Protein AF-A0A370FS67-F1 (afdb_monomer)

Structure (mmCIF, N/CA/C/O backbone):
data_AF-A0A370FS67-F1
#
_entry.id   AF-A0A370FS67-F1
#
loop_
_atom_site.group_PDB
_atom_site.id
_atom_site.type_symbol
_atom_site.label_atom_id
_atom_site.label_alt_id
_atom_site.label_comp_id
_atom_site.label_asym_id
_atom_site.label_entity_id
_atom_site.label_seq_id
_atom_site.pdbx_PDB_ins_code
_atom_site.Cartn_x
_atom_site.Cartn_y
_atom_site.Cartn_z
_atom_site.occupancy
_atom_site.B_iso_or_equiv
_atom_site.auth_seq_id
_atom_site.auth_comp_id
_atom_site.auth_asym_id
_atom_site.auth_atom_id
_atom_site.pdbx_PDB_model_num
ATOM 1 N N . MET A 1 1 ? -11.096 -8.542 20.859 1.00 61.50 1 MET A N 1
ATOM 2 C CA . MET A 1 1 ? -10.873 -7.077 20.828 1.00 61.50 1 MET A CA 1
ATOM 3 C C . MET A 1 1 ? -9.511 -6.795 20.218 1.00 61.50 1 MET A C 1
ATOM 5 O O . MET A 1 1 ? -8.522 -6.715 20.945 1.00 61.50 1 MET A O 1
ATOM 9 N N . PRO A 1 2 ? -9.446 -6.730 18.883 1.00 69.62 2 PRO A N 1
ATOM 10 C CA . PRO A 1 2 ? -8.273 -6.305 18.142 1.00 69.62 2 PRO A CA 1
ATOM 11 C C . PRO A 1 2 ? -7.980 -4.825 18.391 1.00 69.62 2 PRO A C 1
ATOM 13 O O . PRO A 1 2 ? -8.880 -3.984 18.452 1.00 69.62 2 PRO A O 1
ATOM 16 N N . THR A 1 3 ? -6.690 -4.519 18.499 1.00 75.19 3 THR A N 1
ATOM 17 C CA . THR A 1 3 ? -6.183 -3.150 18.604 1.00 75.19 3 THR A CA 1
ATOM 18 C C . THR A 1 3 ? -5.485 -2.791 17.302 1.00 75.19 3 THR A C 1
ATOM 20 O O . THR A 1 3 ? -4.454 -3.368 16.964 1.00 75.19 3 THR A O 1
ATOM 23 N N . ILE A 1 4 ? -6.034 -1.821 16.580 1.00 75.06 4 ILE A N 1
ATOM 24 C CA . ILE A 1 4 ? -5.514 -1.336 15.304 1.00 75.06 4 ILE A CA 1
ATOM 25 C C . ILE A 1 4 ? -4.574 -0.167 15.577 1.00 75.06 4 ILE A C 1
ATOM 27 O O . ILE A 1 4 ? -4.984 0.858 16.129 1.00 75.06 4 ILE A O 1
ATOM 31 N N . ILE A 1 5 ? -3.306 -0.321 15.190 1.00 75.62 5 ILE A N 1
ATOM 32 C CA . ILE A 1 5 ? -2.272 0.702 15.356 1.00 75.62 5 ILE A CA 1
ATOM 33 C C . ILE A 1 5 ? -1.998 1.355 13.989 1.00 75.62 5 ILE A C 1
ATOM 35 O O . ILE A 1 5 ? -1.364 0.728 13.141 1.00 75.62 5 ILE A O 1
ATOM 39 N N . PRO A 1 6 ? -2.460 2.594 13.744 1.00 68.50 6 PRO A N 1
ATOM 40 C CA . PRO A 1 6 ? -2.149 3.338 12.530 1.00 68.50 6 PRO A CA 1
ATOM 41 C C . PRO A 1 6 ? -0.648 3.639 12.447 1.00 68.50 6 PRO A C 1
ATOM 43 O O . PRO A 1 6 ? -0.012 4.001 13.439 1.00 68.50 6 PRO A O 1
ATOM 46 N N . THR A 1 7 ? -0.078 3.540 11.246 1.00 66.75 7 THR A N 1
ATOM 47 C CA . THR A 1 7 ? 1.358 3.781 11.021 1.00 66.75 7 THR A CA 1
ATOM 48 C C . THR A 1 7 ? 1.693 5.260 10.818 1.00 66.75 7 THR A C 1
ATOM 50 O O . THR A 1 7 ? 2.865 5.622 10.731 1.00 66.75 7 THR A O 1
ATOM 53 N N . SER A 1 8 ? 0.690 6.137 10.695 1.00 65.12 8 SER A N 1
ATOM 54 C CA . SER A 1 8 ? 0.861 7.582 10.482 1.00 65.12 8 SER A CA 1
ATOM 55 C C . SER A 1 8 ? -0.383 8.378 10.882 1.00 65.12 8 SER A C 1
ATOM 57 O O . SER A 1 8 ? -1.501 7.875 10.796 1.00 65.12 8 SER A O 1
ATOM 59 N N . THR A 1 9 ? -0.196 9.648 11.256 1.00 66.25 9 THR A N 1
ATOM 60 C CA . THR A 1 9 ? -1.273 10.536 11.731 1.00 66.25 9 THR A CA 1
ATOM 61 C C . THR A 1 9 ? -2.368 10.772 10.682 1.00 66.25 9 THR A C 1
ATOM 63 O O . THR A 1 9 ? -3.555 10.773 11.010 1.00 66.25 9 THR A O 1
ATOM 66 N N . GLU A 1 10 ? -1.992 10.914 9.410 1.00 67.38 10 GLU A N 1
ATOM 67 C CA . GLU A 1 10 ? -2.939 11.036 8.289 1.00 67.38 10 GLU A CA 1
ATOM 68 C C . GLU A 1 10 ? -3.761 9.750 8.107 1.00 67.38 10 GLU A C 1
ATOM 70 O O . GLU A 1 10 ? -4.971 9.800 7.887 1.00 67.38 10 GLU A O 1
ATOM 75 N N . GLN A 1 11 ? -3.129 8.593 8.318 1.00 70.56 11 GLN A N 1
ATOM 76 C CA . GLN A 1 11 ? -3.780 7.288 8.246 1.00 70.56 11 GLN A CA 1
ATOM 77 C C . GLN A 1 11 ? -4.773 7.082 9.401 1.00 70.56 11 GLN A C 1
ATOM 79 O O . GLN A 1 11 ? -5.826 6.489 9.197 1.00 70.56 11 GLN A O 1
ATOM 84 N N . SER A 1 12 ? -4.504 7.619 10.598 1.00 74.25 12 SER A N 1
ATOM 85 C CA . SER A 1 12 ? -5.437 7.528 11.737 1.00 74.25 12 SER A CA 1
ATOM 86 C C . SER A 1 12 ? -6.799 8.160 11.458 1.00 74.25 12 SER A C 1
ATOM 88 O O . SER A 1 12 ? -7.804 7.623 11.911 1.00 74.25 12 SER A O 1
ATOM 90 N N . ALA A 1 13 ? -6.857 9.274 10.721 1.00 78.62 13 ALA A N 1
ATOM 91 C CA . ALA A 1 13 ? -8.129 9.916 10.387 1.00 78.62 13 ALA A CA 1
ATOM 92 C C . ALA A 1 13 ? -8.948 9.076 9.391 1.00 78.62 13 ALA A C 1
ATOM 94 O O . ALA A 1 13 ? -10.164 8.945 9.541 1.00 78.62 13 ALA A O 1
ATOM 95 N N . GLU A 1 14 ? -8.283 8.467 8.405 1.00 75.75 14 GLU A N 1
ATOM 96 C CA . GLU A 1 14 ? -8.925 7.559 7.450 1.00 75.75 14 GLU A CA 1
ATOM 97 C C . GLU A 1 14 ? -9.399 6.267 8.132 1.00 75.75 14 GLU A C 1
ATOM 99 O O . GLU A 1 14 ? -10.534 5.835 7.922 1.00 75.75 14 GLU A O 1
ATOM 104 N N . ILE A 1 15 ? -8.566 5.692 9.006 1.00 77.50 15 ILE A N 1
ATOM 105 C CA . ILE A 1 15 ? -8.892 4.496 9.790 1.00 77.50 15 ILE A CA 1
ATOM 106 C C . ILE A 1 15 ? -10.074 4.775 10.720 1.00 77.50 15 ILE A C 1
ATOM 108 O O . ILE A 1 15 ? -11.035 4.012 10.712 1.00 77.50 15 ILE A O 1
ATOM 112 N N . ALA A 1 16 ? -10.068 5.892 11.453 1.00 80.44 16 ALA A N 1
ATOM 113 C CA . ALA A 1 16 ? -11.189 6.279 12.309 1.00 80.44 16 ALA A CA 1
ATOM 114 C C . ALA A 1 16 ? -12.496 6.395 11.513 1.00 80.44 16 ALA A C 1
ATOM 116 O O . ALA A 1 16 ? -13.537 5.920 11.961 1.00 80.44 16 ALA A O 1
ATOM 117 N N . ARG A 1 17 ? -12.441 6.982 10.311 1.00 81.31 17 ARG A N 1
ATOM 118 C CA . ARG A 1 17 ? -13.611 7.123 9.440 1.00 81.31 17 ARG A CA 1
ATOM 119 C C . ARG A 1 17 ? -14.129 5.774 8.941 1.00 81.31 17 ARG A C 1
ATOM 121 O O . ARG A 1 17 ? -15.335 5.567 8.977 1.00 81.31 17 ARG A O 1
ATOM 128 N N . ARG A 1 18 ? -13.245 4.860 8.523 1.00 78.06 18 ARG A N 1
ATOM 129 C CA . ARG A 1 18 ? -13.630 3.493 8.121 1.00 78.06 18 ARG A CA 1
ATOM 130 C C . ARG A 1 18 ? -14.228 2.697 9.278 1.00 78.06 18 ARG A C 1
ATOM 132 O O . ARG A 1 18 ? -15.221 2.010 9.086 1.00 78.06 18 ARG A O 1
ATOM 139 N N . LEU A 1 19 ? -13.657 2.812 10.476 1.00 82.44 19 LEU A N 1
ATOM 140 C CA . LEU A 1 19 ? -14.171 2.125 11.662 1.00 82.44 19 LEU A CA 1
ATOM 141 C C . LEU A 1 19 ? -15.537 2.670 12.090 1.00 82.44 19 LEU A C 1
ATOM 143 O O . LEU A 1 19 ? -16.414 1.889 12.434 1.00 82.44 19 LEU A O 1
ATOM 147 N N . LEU A 1 20 ? -15.736 3.991 12.034 1.00 83.00 20 LEU A N 1
ATOM 148 C CA . LEU A 1 20 ? -17.026 4.625 12.326 1.00 83.00 20 LEU A CA 1
ATOM 149 C C . LEU A 1 20 ? -18.110 4.288 11.294 1.00 83.00 20 LEU A C 1
ATOM 151 O O . LEU A 1 20 ? -19.272 4.213 11.666 1.00 83.00 20 LEU A O 1
ATOM 155 N N . ASP A 1 21 ? -17.742 4.099 10.027 1.00 84.12 21 ASP A N 1
ATOM 156 C CA . ASP A 1 21 ? -18.662 3.669 8.964 1.00 84.12 21 ASP A CA 1
ATOM 157 C C . ASP A 1 21 ? -19.062 2.191 9.115 1.00 84.12 21 ASP A C 1
ATOM 159 O O . ASP A 1 21 ? -20.223 1.828 8.945 1.00 84.12 21 ASP A O 1
ATOM 163 N N . ALA A 1 22 ? -18.107 1.343 9.504 1.00 82.12 22 ALA A N 1
ATOM 164 C CA . ALA A 1 22 ? -18.334 -0.081 9.733 1.00 82.12 22 ALA A CA 1
ATOM 165 C C . ALA A 1 22 ? -19.062 -0.391 11.053 1.00 82.12 22 ALA A C 1
ATOM 167 O O . ALA A 1 22 ? -19.655 -1.466 11.190 1.00 82.12 22 ALA A O 1
ATOM 168 N N . ALA A 1 23 ? -18.990 0.514 12.031 1.00 83.44 23 ALA A N 1
ATOM 169 C CA . ALA A 1 23 ? -19.617 0.360 13.333 1.00 83.44 23 ALA A CA 1
ATOM 170 C C . ALA A 1 23 ? -21.085 0.810 13.314 1.00 83.44 23 ALA A C 1
ATOM 172 O O . ALA A 1 23 ? -21.405 1.939 12.957 1.00 83.44 23 ALA A O 1
ATOM 173 N N . ASP A 1 24 ? -21.975 -0.028 13.844 1.00 80.12 24 ASP A N 1
ATOM 174 C CA . ASP A 1 24 ? -23.382 0.336 14.086 1.00 80.12 24 ASP A CA 1
ATOM 175 C C . ASP A 1 24 ? -23.541 1.427 15.165 1.00 80.12 24 ASP A C 1
ATOM 177 O O . ASP A 1 24 ? -24.597 2.039 15.318 1.00 80.12 24 ASP A O 1
ATOM 181 N N . SER A 1 25 ? -22.511 1.658 15.986 1.00 81.38 25 SER A N 1
ATOM 182 C CA . SER A 1 25 ? -22.525 2.670 17.045 1.00 81.38 25 SER A CA 1
ATOM 183 C C . SER A 1 25 ? -21.117 3.148 17.371 1.00 81.38 25 SER A C 1
ATOM 185 O O . SER A 1 25 ? -20.202 2.339 17.498 1.00 81.38 25 SER A O 1
ATOM 187 N N . ALA A 1 26 ? -20.960 4.456 17.592 1.00 79.06 26 ALA A N 1
ATOM 188 C CA . ALA A 1 26 ? -19.667 5.077 17.895 1.00 79.06 26 ALA A CA 1
ATOM 189 C C . ALA A 1 26 ? -18.992 4.523 19.166 1.00 79.06 26 ALA A C 1
ATOM 191 O O . ALA A 1 26 ? -17.770 4.535 19.256 1.00 79.06 26 ALA A O 1
ATOM 192 N N . ASP A 1 27 ? -19.768 3.994 20.117 1.00 81.50 27 ASP A N 1
ATOM 193 C CA . ASP A 1 27 ? -19.258 3.356 21.343 1.00 81.50 27 ASP A CA 1
ATOM 194 C C . ASP A 1 27 ? -18.414 2.099 21.058 1.00 81.50 27 ASP A C 1
ATOM 196 O O . ASP A 1 27 ? -17.532 1.736 21.829 1.0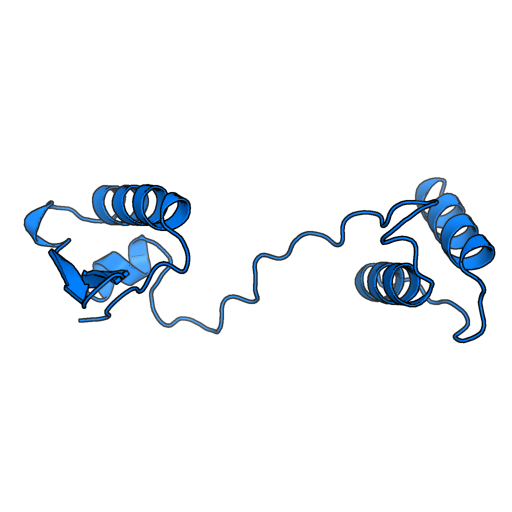0 81.50 27 ASP A O 1
ATOM 200 N N . GLN A 1 28 ? -18.621 1.468 19.897 1.00 79.56 28 GLN A N 1
ATOM 201 C CA . GLN A 1 28 ? -17.836 0.313 19.458 1.00 79.56 28 GLN A CA 1
ATOM 202 C C . GLN A 1 28 ? -16.428 0.698 18.976 1.00 79.56 28 GLN A C 1
ATOM 204 O O . GLN A 1 28 ? -15.602 -0.181 18.744 1.00 79.56 28 GLN A O 1
ATOM 209 N N . VAL A 1 29 ? -16.132 1.992 18.814 1.00 82.31 29 VAL A N 1
ATOM 210 C CA . VAL A 1 29 ? -14.824 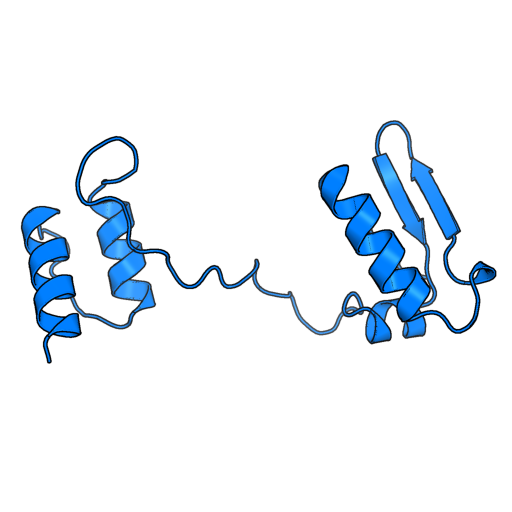2.481 18.369 1.00 82.31 29 VAL A CA 1
ATOM 211 C C . VAL A 1 29 ? -14.131 3.205 19.512 1.00 82.31 29 VAL A C 1
ATOM 213 O O . VAL A 1 29 ? -14.277 4.413 19.695 1.00 82.31 29 VAL A O 1
ATOM 216 N N . GLN A 1 30 ? -13.331 2.472 20.286 1.00 81.62 30 GLN A N 1
ATOM 217 C CA . GLN A 1 30 ? -12.594 3.059 21.395 1.00 81.62 30 GLN A CA 1
ATOM 218 C C . GLN A 1 30 ? -11.223 3.543 20.926 1.00 81.62 30 GLN A C 1
ATOM 220 O O . GLN A 1 30 ? -10.377 2.763 20.495 1.00 81.62 30 GLN A O 1
ATOM 225 N N . THR A 1 31 ? -10.960 4.841 21.055 1.00 82.19 31 THR A N 1
ATOM 226 C CA . THR A 1 31 ? -9.614 5.371 20.805 1.00 82.19 31 THR A CA 1
ATOM 227 C C . THR A 1 31 ? -8.722 5.065 22.007 1.00 82.19 31 THR A C 1
ATOM 229 O O . THR A 1 31 ? -9.025 5.453 23.134 1.00 82.19 31 THR A O 1
ATOM 232 N N . VAL A 1 32 ? -7.618 4.361 21.773 1.00 78.25 32 VAL A N 1
ATOM 233 C CA . VAL A 1 32 ? -6.623 3.983 22.777 1.00 78.25 32 VAL A CA 1
ATOM 234 C C . VAL A 1 32 ? -5.324 4.713 22.464 1.00 78.25 32 VAL A C 1
ATOM 236 O O . VAL A 1 32 ? -4.556 4.321 21.592 1.00 78.25 32 VAL A O 1
ATOM 239 N N . THR A 1 33 ? -5.052 5.798 23.177 1.00 73.00 33 THR A N 1
ATOM 240 C CA . THR A 1 33 ? -3.776 6.512 23.066 1.00 73.00 33 THR A CA 1
ATOM 241 C C . THR A 1 33 ? -2.723 5.831 23.931 1.00 73.00 33 THR A C 1
ATOM 243 O O . THR A 1 33 ? -2.809 5.871 25.158 1.00 73.00 33 THR A O 1
ATOM 246 N N . SER A 1 34 ? -1.719 5.227 23.297 1.00 60.19 34 SER A N 1
ATOM 247 C CA . SER A 1 34 ? -0.535 4.696 23.976 1.00 60.19 34 SER A CA 1
ATOM 248 C C . SER A 1 34 ? 0.664 5.584 23.648 1.00 60.19 34 SER A C 1
ATOM 250 O O . SER A 1 34 ? 1.276 5.471 22.587 1.00 60.19 34 SER A O 1
ATOM 252 N N . GLY A 1 35 ? 0.994 6.508 24.554 1.00 69.12 35 GLY A N 1
ATOM 253 C CA . GLY A 1 35 ? 2.104 7.448 24.369 1.00 69.12 35 GLY A CA 1
ATOM 254 C C . GLY A 1 35 ? 1.871 8.422 23.206 1.00 69.12 35 GLY A C 1
ATOM 255 O O . GLY A 1 35 ? 0.860 9.116 23.175 1.00 69.12 35 GLY A O 1
ATOM 256 N N . ASN A 1 36 ? 2.808 8.477 22.252 1.00 64.75 36 ASN A N 1
ATOM 257 C CA . ASN A 1 36 ? 2.721 9.325 21.051 1.00 64.75 36 ASN A CA 1
ATOM 258 C C . ASN A 1 36 ? 1.907 8.680 19.908 1.00 64.75 36 ASN A C 1
ATOM 260 O O . ASN A 1 36 ? 1.781 9.261 18.831 1.00 64.75 36 ASN A O 1
ATOM 264 N N . THR A 1 37 ? 1.378 7.474 20.118 1.00 62.38 37 THR A N 1
ATOM 265 C CA . THR A 1 37 ? 0.661 6.714 19.093 1.00 62.38 37 THR A CA 1
ATOM 266 C C . THR A 1 37 ? -0.814 6.609 19.465 1.00 62.38 37 THR A C 1
ATOM 268 O O . THR A 1 37 ? -1.174 6.133 20.544 1.00 62.38 37 THR A O 1
ATOM 271 N N . THR A 1 38 ? -1.680 7.059 18.559 1.00 77.81 38 THR A N 1
ATOM 272 C CA . THR A 1 38 ? -3.135 6.883 18.669 1.00 77.81 38 THR A CA 1
ATOM 273 C C . THR A 1 38 ? -3.490 5.529 18.079 1.00 77.81 38 THR A C 1
ATOM 275 O O . THR A 1 38 ? -3.158 5.306 16.928 1.00 77.81 38 THR A O 1
ATOM 278 N N . ALA A 1 39 ? -4.132 4.636 18.827 1.00 79.56 39 ALA A N 1
ATOM 279 C CA . ALA A 1 39 ? -4.638 3.351 18.342 1.00 79.56 39 ALA A CA 1
ATOM 280 C C . ALA A 1 39 ? -6.165 3.281 18.487 1.00 79.56 39 ALA A C 1
ATOM 282 O O . ALA A 1 39 ? -6.767 4.106 19.176 1.00 79.56 39 ALA A O 1
ATOM 283 N N . PHE A 1 40 ? -6.796 2.291 17.859 1.00 83.12 40 PHE A N 1
ATOM 284 C CA . PHE A 1 40 ? -8.237 2.057 17.944 1.00 83.12 40 PHE A CA 1
ATOM 285 C C . PHE A 1 40 ? -8.498 0.623 18.390 1.00 83.12 40 PHE A C 1
ATOM 287 O O . PHE A 1 40 ? -8.069 -0.322 17.736 1.00 83.12 40 PHE A O 1
ATOM 294 N N . SER A 1 41 ? -9.185 0.462 19.514 1.00 83.12 41 SER A N 1
ATOM 295 C CA . SER A 1 41 ? -9.685 -0.823 19.984 1.00 83.12 41 SER A CA 1
ATOM 296 C C . SER A 1 41 ? -11.126 -0.966 19.522 1.00 83.12 41 SER A C 1
ATOM 298 O O . SER A 1 41 ? -11.974 -0.141 19.867 1.00 83.12 41 SER A O 1
ATOM 300 N N . VAL A 1 42 ? -11.394 -2.001 18.733 1.00 82.56 42 VAL A N 1
ATOM 301 C CA . VAL A 1 42 ? -12.717 -2.270 18.159 1.00 82.56 42 VAL A CA 1
ATOM 302 C C . VAL A 1 42 ? -13.098 -3.742 18.351 1.00 82.56 42 VAL A C 1
ATOM 304 O O . VAL A 1 42 ? -12.218 -4.582 18.557 1.00 82.56 42 VAL A O 1
ATOM 307 N N . PRO A 1 43 ? -14.396 -4.090 18.324 1.00 82.19 43 PRO A N 1
ATOM 308 C CA . PRO A 1 43 ? -14.841 -5.473 18.216 1.00 82.19 43 PRO A CA 1
ATOM 309 C C . PRO A 1 43 ? -14.309 -6.132 16.941 1.00 82.19 43 PRO A C 1
ATOM 311 O O . PRO A 1 43 ? -14.166 -5.468 15.915 1.00 82.19 43 PRO A O 1
ATOM 314 N N . ASP A 1 44 ? -14.075 -7.442 16.997 1.00 75.00 44 ASP A N 1
ATOM 315 C CA . ASP A 1 44 ? -13.616 -8.244 15.860 1.00 75.00 44 ASP A CA 1
ATOM 316 C C . ASP A 1 44 ? -14.557 -8.111 14.642 1.00 75.00 44 ASP A C 1
ATOM 318 O O . ASP A 1 44 ? -14.080 -7.824 13.550 1.00 75.00 44 ASP A O 1
ATOM 322 N N . ASP A 1 45 ? -15.882 -8.143 14.838 1.00 76.31 45 ASP A N 1
ATOM 323 C CA . ASP A 1 45 ? -16.877 -7.894 13.777 1.00 76.31 45 ASP A CA 1
ATOM 324 C C . ASP A 1 45 ? -16.724 -6.518 13.100 1.00 76.31 45 ASP A C 1
ATOM 326 O O . ASP A 1 45 ? -16.868 -6.389 11.884 1.00 76.31 45 ASP A O 1
ATOM 330 N N . VAL A 1 46 ? -16.435 -5.465 13.873 1.00 82.31 46 VAL A N 1
ATOM 331 C CA . VAL A 1 46 ? -16.246 -4.103 13.339 1.00 82.31 46 VAL A CA 1
ATOM 332 C C . VAL A 1 46 ? -14.919 -4.013 12.594 1.00 82.31 46 VAL A C 1
ATOM 334 O O . VAL A 1 46 ? -14.864 -3.414 11.521 1.00 82.31 46 VAL A O 1
ATOM 337 N N . ALA A 1 47 ? -13.864 -4.639 13.126 1.00 77.19 47 ALA A N 1
ATOM 338 C CA . ALA A 1 47 ? -12.588 -4.762 12.433 1.00 77.19 47 ALA A CA 1
ATOM 339 C C . ALA A 1 47 ? -12.759 -5.501 11.101 1.00 77.19 47 ALA A 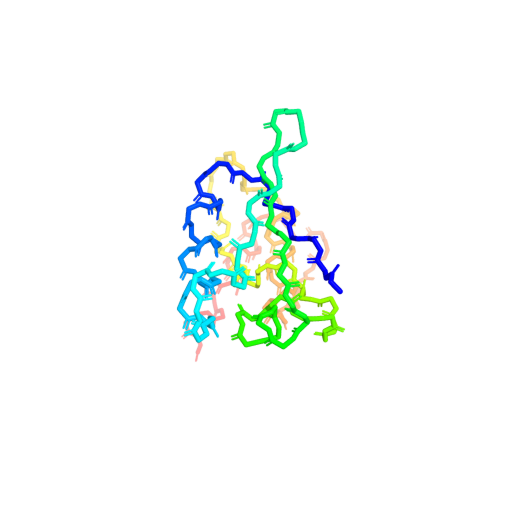C 1
ATOM 341 O O . ALA A 1 47 ? -12.315 -4.992 10.080 1.00 77.19 47 ALA A O 1
ATOM 342 N N . GLU A 1 48 ? -13.445 -6.645 11.072 1.00 76.81 48 GLU A N 1
ATOM 343 C CA . GLU A 1 48 ? -13.720 -7.409 9.849 1.00 76.81 48 GLU A CA 1
ATOM 344 C C . GLU A 1 48 ? -14.498 -6.588 8.818 1.00 76.81 48 GLU A C 1
ATOM 346 O O . GLU A 1 48 ? -14.086 -6.505 7.660 1.00 76.81 48 GLU A O 1
ATOM 351 N N . ARG A 1 49 ? -15.578 -5.918 9.234 1.00 73.88 49 ARG A N 1
ATOM 352 C CA . ARG A 1 49 ? -16.392 -5.062 8.352 1.00 73.88 49 ARG A CA 1
ATOM 353 C C . ARG A 1 49 ? -15.610 -3.870 7.805 1.00 73.88 49 ARG A C 1
ATOM 355 O O . ARG A 1 49 ? -15.826 -3.474 6.664 1.00 73.88 49 ARG A O 1
ATOM 362 N N . ALA A 1 50 ? -14.691 -3.325 8.596 1.00 73.81 50 ALA A N 1
ATOM 363 C CA . ALA A 1 50 ? -13.799 -2.249 8.185 1.00 73.81 50 ALA A CA 1
ATOM 364 C C . ALA A 1 50 ? -12.575 -2.734 7.378 1.00 73.81 50 ALA A C 1
ATOM 366 O O . ALA A 1 50 ? -11.799 -1.900 6.907 1.00 73.81 50 ALA A O 1
ATOM 367 N N . GLY A 1 51 ? -12.402 -4.051 7.201 1.00 70.12 51 GLY A N 1
ATOM 368 C CA . GLY A 1 51 ? -11.298 -4.651 6.444 1.00 70.12 51 GLY A CA 1
ATOM 369 C C . GLY A 1 51 ? -9.995 -4.844 7.232 1.00 70.12 51 GLY A C 1
ATOM 370 O O . GLY A 1 51 ? -8.942 -5.007 6.628 1.00 70.12 51 GLY A O 1
ATOM 371 N N . PHE A 1 52 ? -10.056 -4.813 8.565 1.00 70.31 52 PHE A N 1
ATOM 372 C CA . PHE A 1 52 ? -8.937 -5.005 9.501 1.00 70.31 52 PHE A CA 1
ATOM 373 C C . PHE A 1 52 ? -8.981 -6.333 10.274 1.00 70.31 52 PHE A C 1
ATOM 375 O O . PHE A 1 52 ? -8.131 -6.566 11.132 1.00 70.31 52 PHE A O 1
ATOM 382 N N . GLY A 1 53 ? -9.984 -7.179 10.035 1.00 54.38 53 GLY A N 1
ATOM 383 C CA . GLY A 1 53 ? -10.047 -8.511 10.634 1.00 54.38 53 GLY A CA 1
ATOM 384 C C . GLY A 1 53 ? -8.976 -9.435 10.058 1.00 54.38 53 GLY A C 1
ATOM 385 O O . GLY A 1 53 ? -8.626 -9.305 8.889 1.00 54.38 53 GLY A O 1
ATOM 386 N N . ASP A 1 54 ? -8.476 -10.347 10.893 1.00 54.47 54 ASP A N 1
ATOM 387 C CA . ASP A 1 54 ? -7.325 -11.261 10.733 1.00 54.47 54 ASP A CA 1
ATOM 388 C C . ASP A 1 54 ? -7.440 -12.282 9.574 1.00 54.47 54 ASP A C 1
ATOM 390 O O . ASP A 1 54 ? -7.084 -13.453 9.691 1.00 54.47 54 ASP A O 1
ATOM 394 N N . ARG A 1 55 ? -7.969 -11.879 8.420 1.00 44.41 55 ARG A N 1
ATOM 395 C CA . ARG A 1 55 ? -8.107 -12.729 7.246 1.00 44.41 55 ARG A CA 1
ATOM 396 C C . ARG 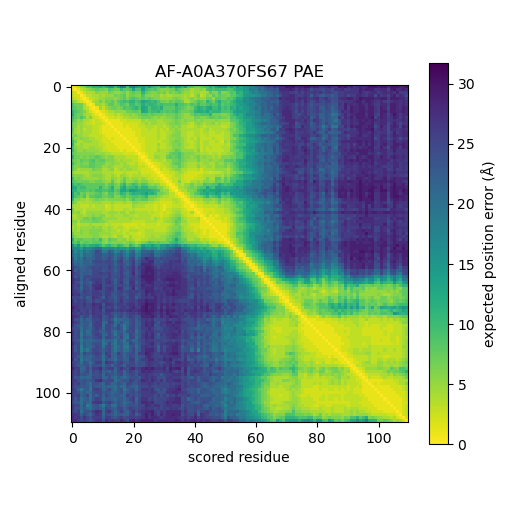A 1 55 ? -6.961 -12.445 6.284 1.00 44.41 55 ARG A C 1
ATOM 398 O O . ARG A 1 55 ? -7.068 -11.591 5.414 1.00 44.41 55 ARG A O 1
ATOM 405 N N . GLU A 1 56 ? -5.896 -13.223 6.478 1.00 40.28 56 GLU A N 1
ATOM 406 C CA . GLU A 1 56 ? -4.646 -13.234 5.709 1.00 40.28 56 GLU A CA 1
ATOM 407 C C . GLU A 1 56 ? -3.824 -11.938 5.816 1.00 40.28 56 GLU A C 1
ATOM 409 O O . GLU A 1 56 ? -4.371 -10.852 6.004 1.00 40.28 56 GLU A O 1
ATOM 414 N N . PRO A 1 57 ? -2.481 -12.012 5.731 1.00 43.56 57 PRO A N 1
ATOM 415 C CA . PRO A 1 57 ? -1.685 -10.810 5.565 1.00 43.56 57 PRO A CA 1
ATOM 416 C C . PRO A 1 57 ? -2.196 -10.118 4.304 1.00 43.56 57 PRO A C 1
ATOM 418 O O . PRO A 1 57 ? -1.954 -10.588 3.193 1.00 43.56 57 PRO A O 1
ATOM 421 N N . VAL A 1 58 ? -2.907 -9.001 4.470 1.00 43.81 58 VAL A N 1
ATOM 422 C CA . VAL A 1 58 ? -3.021 -8.000 3.417 1.00 43.81 58 VAL A CA 1
ATOM 423 C C . VAL A 1 58 ? -1.589 -7.723 3.005 1.00 43.81 58 VAL A C 1
ATOM 425 O O . VAL A 1 58 ? -0.815 -7.110 3.747 1.00 43.81 58 VAL A O 1
ATOM 428 N N . ALA A 1 59 ? -1.210 -8.261 1.845 1.00 39.56 59 ALA A N 1
ATOM 429 C CA . ALA A 1 59 ? -0.019 -7.832 1.152 1.00 39.56 59 ALA A CA 1
ATOM 430 C C . ALA A 1 59 ? -0.014 -6.294 1.220 1.00 39.56 59 ALA A C 1
ATOM 432 O O . ALA A 1 59 ? -1.093 -5.692 1.096 1.00 39.56 59 ALA A O 1
ATOM 433 N N . PRO A 1 60 ? 1.149 -5.652 1.466 1.00 44.94 60 PRO A N 1
ATOM 434 C CA . PRO A 1 60 ? 1.243 -4.192 1.409 1.00 44.94 60 PRO A CA 1
ATOM 435 C C . PRO A 1 60 ? 0.508 -3.737 0.151 1.00 44.94 60 PRO A C 1
ATOM 437 O O . PRO A 1 60 ? 0.540 -4.505 -0.819 1.00 44.94 60 PRO A O 1
ATOM 440 N N . PRO A 1 61 ? -0.188 -2.577 0.179 1.00 41.81 61 PRO A N 1
ATOM 441 C CA . PRO A 1 61 ? -1.083 -2.177 -0.902 1.00 41.81 61 PRO A CA 1
ATOM 442 C C . PRO A 1 61 ? -0.365 -2.517 -2.188 1.00 41.81 61 PRO A C 1
ATOM 444 O O . PRO A 1 61 ? 0.787 -2.092 -2.336 1.00 41.81 61 PRO A O 1
ATOM 447 N N . SER A 1 62 ? -0.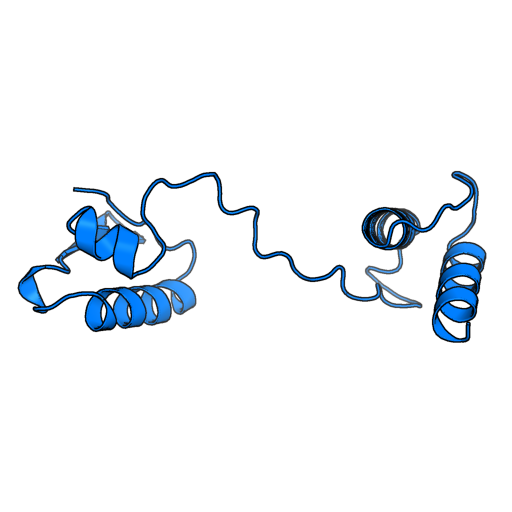965 -3.388 -3.011 1.00 45.62 62 SER A N 1
ATOM 448 C CA . SER A 1 62 ? -0.470 -3.646 -4.357 1.00 45.62 62 SER A CA 1
ATOM 449 C C . SER A 1 62 ? -0.525 -2.298 -5.047 1.00 45.62 62 SER A C 1
ATOM 451 O O . SER A 1 62 ? -1.507 -1.918 -5.669 1.00 45.62 62 SER A O 1
ATOM 453 N N . THR A 1 63 ? 0.525 -1.523 -4.806 1.00 48.56 63 THR A N 1
ATOM 454 C CA . THR A 1 63 ? 0.985 -0.444 -5.626 1.00 48.56 63 THR A CA 1
ATOM 455 C C . THR A 1 63 ? 1.305 -1.231 -6.860 1.00 48.56 63 THR A C 1
ATOM 457 O O . THR A 1 63 ? 2.329 -1.916 -6.899 1.00 48.56 63 THR A O 1
ATOM 460 N N . GLU A 1 64 ? 0.343 -1.281 -7.781 1.00 51.84 64 GLU A N 1
ATOM 461 C CA . GLU A 1 64 ? 0.611 -1.674 -9.150 1.00 51.84 64 GLU A CA 1
ATOM 462 C C . GLU A 1 64 ? 1.987 -1.090 -9.453 1.00 51.84 64 GLU A C 1
ATOM 464 O O . GLU A 1 64 ? 2.153 0.119 -9.230 1.00 51.84 64 GLU A O 1
ATOM 469 N N . PRO A 1 65 ? 2.998 -1.932 -9.747 1.00 59.25 65 PRO A N 1
ATOM 470 C CA . PRO A 1 65 ? 4.366 -1.471 -9.886 1.00 59.25 65 PRO A CA 1
ATOM 471 C C . PRO A 1 65 ? 4.295 -0.240 -10.770 1.00 59.25 65 PRO A C 1
ATOM 473 O O . PRO A 1 65 ? 3.760 -0.315 -11.872 1.00 59.25 65 PRO A O 1
ATOM 476 N N . GLN A 1 66 ? 4.645 0.922 -10.231 1.00 65.56 66 GLN A N 1
ATOM 477 C CA . GLN A 1 66 ? 4.504 2.159 -10.980 1.00 65.56 66 GLN A CA 1
ATOM 478 C C . GLN A 1 66 ? 5.730 2.247 -11.878 1.00 65.56 66 GLN A C 1
ATOM 480 O O . GLN A 1 66 ? 6.827 1.936 -11.408 1.00 65.56 66 GLN A O 1
ATOM 485 N N . GLU A 1 67 ? 5.551 2.615 -13.154 1.00 76.00 67 GLU A N 1
ATOM 486 C CA . GLU A 1 67 ? 6.662 2.673 -14.115 1.00 76.00 67 GLU A CA 1
ATOM 48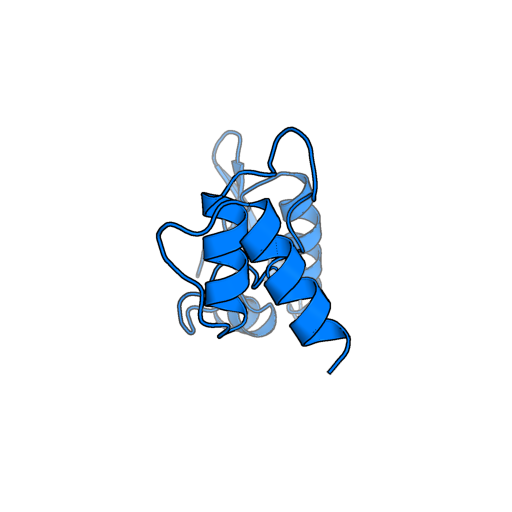7 C C . GLU A 1 67 ? 7.808 3.485 -13.492 1.00 76.00 67 GLU A C 1
ATOM 489 O O . GLU A 1 67 ? 7.620 4.674 -13.196 1.00 76.00 67 GLU A O 1
ATOM 494 N N . PRO A 1 68 ? 8.971 2.860 -13.224 1.00 79.94 68 PRO A N 1
ATOM 495 C CA . PRO A 1 68 ? 10.068 3.572 -12.607 1.00 79.94 68 PRO A CA 1
ATOM 496 C C . PRO A 1 68 ? 10.501 4.718 -13.526 1.00 79.94 68 PRO A C 1
ATOM 498 O O . PRO A 1 68 ? 10.365 4.639 -14.749 1.00 79.94 68 PRO A O 1
ATOM 501 N N . PRO A 1 69 ? 11.031 5.821 -12.976 1.00 77.44 69 PRO A N 1
ATOM 502 C CA . PRO A 1 69 ? 11.439 6.943 -13.803 1.00 77.44 69 PRO A CA 1
ATOM 503 C C . PRO A 1 69 ? 12.469 6.484 -14.845 1.00 77.44 69 PRO A C 1
ATOM 505 O O . PRO A 1 69 ? 13.356 5.676 -14.553 1.00 77.44 69 PRO A O 1
ATOM 508 N N . ARG A 1 70 ? 12.390 7.018 -16.069 1.00 78.75 70 ARG A N 1
ATOM 509 C CA . ARG A 1 70 ? 13.318 6.670 -17.166 1.00 78.75 70 ARG A CA 1
ATOM 510 C C . ARG A 1 70 ? 14.708 7.301 -16.999 1.00 78.75 70 ARG A C 1
ATOM 512 O O . ARG A 1 70 ? 15.670 6.877 -17.639 1.00 78.75 70 ARG A O 1
ATOM 519 N N . SER A 1 71 ? 14.844 8.319 -16.147 1.00 75.44 71 SER A N 1
ATOM 520 C CA . SER A 1 71 ? 16.121 8.947 -15.781 1.00 75.44 71 SER A CA 1
ATOM 521 C C . SER A 1 71 ? 16.036 9.666 -14.431 1.00 75.44 71 SER A C 1
ATOM 523 O O . SER A 1 71 ? 14.996 10.221 -14.084 1.00 75.44 71 SER A O 1
ATOM 525 N N . GLY A 1 72 ? 17.153 9.695 -13.696 1.00 68.00 72 GLY A N 1
ATOM 526 C CA . GLY A 1 72 ? 17.271 10.365 -12.399 1.00 68.00 72 GLY A CA 1
ATOM 527 C C . GLY A 1 72 ? 17.292 9.417 -11.196 1.00 68.00 72 GLY A C 1
ATOM 528 O O . GLY A 1 72 ? 17.584 8.225 -11.302 1.00 68.00 72 GLY A O 1
ATOM 529 N N . LYS A 1 73 ? 17.041 9.978 -10.010 1.00 54.06 73 LYS A N 1
ATOM 530 C CA . LYS A 1 73 ? 17.064 9.252 -8.735 1.00 54.06 73 LYS A CA 1
ATOM 531 C C . LYS A 1 73 ? 15.830 8.342 -8.655 1.00 54.06 73 LYS A C 1
ATOM 533 O O . LYS A 1 73 ? 14.713 8.843 -8.675 1.00 54.06 73 LYS A O 1
ATOM 538 N N . GLY A 1 74 ? 16.045 7.027 -8.586 1.00 64.62 74 GLY A N 1
ATOM 539 C CA . GLY A 1 74 ? 14.981 6.011 -8.655 1.00 64.62 74 GLY A CA 1
ATOM 540 C C . GLY A 1 74 ? 14.926 5.244 -9.983 1.00 64.62 74 GLY A C 1
ATOM 541 O O . GLY A 1 74 ? 14.220 4.249 -10.079 1.00 64.62 74 GLY A O 1
ATOM 542 N N . SER A 1 75 ? 15.715 5.650 -10.983 1.00 70.19 75 SER A N 1
ATOM 543 C CA . SER A 1 75 ? 15.857 4.976 -12.284 1.00 70.19 75 SER A CA 1
ATOM 544 C C . SER A 1 75 ? 16.952 3.910 -12.274 1.00 70.19 75 SER A C 1
ATOM 546 O O . SER A 1 75 ? 17.760 3.850 -13.203 1.00 70.19 75 SER A O 1
ATOM 548 N N . SER A 1 76 ? 17.056 3.137 -11.198 1.00 80.06 76 SER A N 1
ATOM 549 C CA . SER A 1 76 ? 18.070 2.087 -11.098 1.00 80.06 76 SER A CA 1
ATOM 550 C C . SER A 1 76 ? 17.659 0.871 -11.922 1.00 80.06 76 SER A C 1
ATOM 552 O O . SER A 1 76 ? 16.471 0.582 -12.050 1.00 80.06 76 SER A O 1
ATOM 554 N N . GLU A 1 77 ? 18.636 0.127 -12.432 1.00 84.06 77 GLU A N 1
ATOM 555 C CA . GLU A 1 77 ? 18.409 -1.138 -13.149 1.00 84.06 77 GLU A CA 1
ATOM 556 C C . GLU A 1 77 ? 17.574 -2.100 -12.306 1.00 84.06 77 GLU A C 1
ATOM 558 O O . GLU A 1 77 ? 16.543 -2.576 -12.763 1.00 84.06 77 GLU A O 1
ATOM 563 N N . ALA A 1 78 ? 17.914 -2.241 -11.023 1.00 83.38 78 ALA A N 1
ATOM 564 C CA . ALA A 1 78 ? 17.157 -3.048 -10.069 1.00 83.38 78 ALA A CA 1
ATOM 565 C C . ALA A 1 78 ? 15.671 -2.647 -9.952 1.00 83.38 78 ALA A C 1
ATOM 567 O O . ALA A 1 78 ? 14.819 -3.509 -9.749 1.00 83.38 78 ALA A O 1
ATOM 568 N N . ALA A 1 79 ? 15.336 -1.357 -10.096 1.00 84.19 79 ALA A N 1
ATOM 569 C CA . ALA A 1 79 ? 13.945 -0.900 -10.053 1.00 84.19 79 ALA A CA 1
ATOM 570 C C . ALA A 1 79 ? 13.182 -1.317 -11.318 1.00 84.19 79 ALA A C 1
ATOM 572 O O . ALA A 1 79 ? 12.040 -1.757 -11.231 1.00 84.19 79 ALA A O 1
ATOM 573 N N . TRP A 1 80 ? 13.833 -1.232 -12.481 1.00 86.69 80 TRP A N 1
ATOM 574 C CA . TRP A 1 80 ? 13.279 -1.695 -13.754 1.00 86.69 80 TRP A CA 1
ATOM 575 C C . TRP A 1 80 ? 13.144 -3.219 -13.812 1.00 86.69 80 TRP A C 1
ATOM 577 O O . TRP A 1 80 ? 12.116 -3.712 -14.260 1.00 86.69 80 TRP A O 1
ATOM 587 N N . GLN A 1 81 ? 14.127 -3.963 -13.304 1.00 86.12 81 GLN A N 1
ATOM 588 C CA . GLN A 1 81 ? 14.073 -5.424 -13.207 1.00 86.12 81 GLN A CA 1
ATOM 589 C C . GLN A 1 81 ? 12.930 -5.880 -12.291 1.00 86.12 81 GLN A C 1
ATOM 591 O O . GLN A 1 81 ? 12.120 -6.714 -12.682 1.00 86.12 81 GLN A O 1
ATOM 596 N N . ALA A 1 82 ? 12.809 -5.293 -11.095 1.00 84.62 82 ALA A N 1
ATOM 597 C CA . ALA A 1 82 ? 11.711 -5.602 -10.178 1.00 84.62 82 ALA A CA 1
ATOM 598 C C . ALA A 1 82 ? 10.340 -5.264 -10.785 1.00 84.62 82 ALA A C 1
ATOM 600 O O . ALA A 1 82 ? 9.391 -6.032 -10.635 1.00 84.62 82 ALA A O 1
ATOM 601 N N . PHE A 1 83 ? 10.247 -4.141 -11.503 1.00 85.44 83 PHE A N 1
ATOM 602 C CA . PHE A 1 83 ? 9.035 -3.736 -12.207 1.00 85.44 83 PHE A CA 1
ATOM 603 C C . PHE A 1 83 ? 8.663 -4.729 -13.317 1.00 85.44 83 PHE A C 1
ATOM 605 O O . PHE A 1 83 ? 7.548 -5.237 -13.318 1.00 85.44 83 PHE A O 1
ATOM 612 N N . LEU A 1 84 ? 9.590 -5.065 -14.218 1.00 86.81 84 LEU A N 1
ATOM 613 C CA . LEU A 1 84 ? 9.340 -6.006 -15.314 1.00 86.81 84 LEU A CA 1
ATOM 614 C C . LEU A 1 84 ? 8.994 -7.409 -14.802 1.00 86.81 84 LEU A C 1
ATOM 616 O O . LEU A 1 84 ? 8.075 -8.038 -15.321 1.00 86.81 84 LEU A O 1
ATOM 620 N N . ALA A 1 85 ? 9.657 -7.863 -13.734 1.00 86.44 85 ALA A N 1
ATOM 621 C CA . ALA A 1 85 ? 9.362 -9.145 -13.103 1.00 86.44 85 ALA A CA 1
ATOM 622 C C . ALA A 1 85 ? 7.941 -9.166 -12.531 1.00 86.44 85 ALA A C 1
ATOM 624 O O . ALA A 1 85 ? 7.219 -10.147 -12.695 1.00 86.44 85 ALA A O 1
ATOM 625 N N . ALA A 1 86 ? 7.510 -8.065 -11.911 1.00 83.44 86 ALA A N 1
ATOM 626 C CA . ALA A 1 86 ? 6.1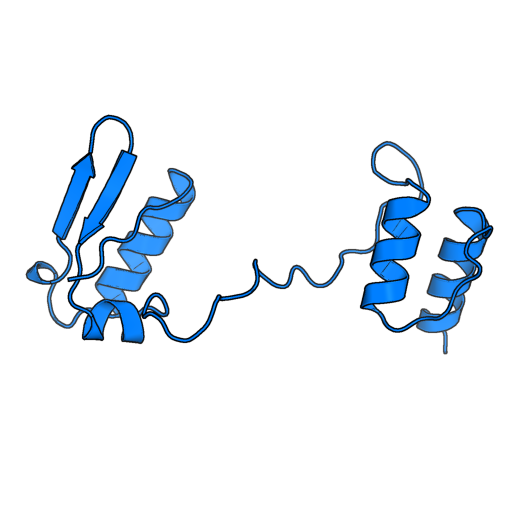47 -7.922 -11.416 1.00 83.44 86 ALA A CA 1
ATOM 627 C C . ALA A 1 86 ? 5.099 -7.845 -12.546 1.00 83.44 86 ALA A C 1
ATOM 629 O O . ALA A 1 86 ? 3.957 -8.241 -12.332 1.00 83.44 86 ALA A O 1
ATOM 630 N N . GLN A 1 87 ? 5.482 -7.393 -13.746 1.00 83.50 87 GLN A N 1
ATOM 631 C CA . GLN A 1 87 ? 4.647 -7.433 -14.956 1.00 83.50 87 GLN A CA 1
ATOM 632 C C . GLN A 1 87 ? 4.674 -8.801 -15.668 1.00 83.50 87 GLN A C 1
ATOM 634 O O . GLN A 1 87 ? 3.986 -8.984 -16.668 1.00 83.50 87 GLN A O 1
ATOM 639 N N . GLY A 1 88 ? 5.456 -9.774 -15.178 1.00 85.81 88 GLY A N 1
ATOM 640 C CA . GLY A 1 88 ? 5.603 -11.088 -15.814 1.00 85.81 88 GLY A CA 1
ATOM 641 C C . GLY A 1 88 ? 6.391 -11.051 -17.126 1.00 85.81 88 GLY A C 1
ATOM 642 O O . GLY A 1 88 ? 6.251 -11.945 -17.957 1.00 85.81 88 GLY A O 1
ATOM 643 N N . ILE A 1 89 ? 7.199 -10.011 -17.323 1.00 86.81 89 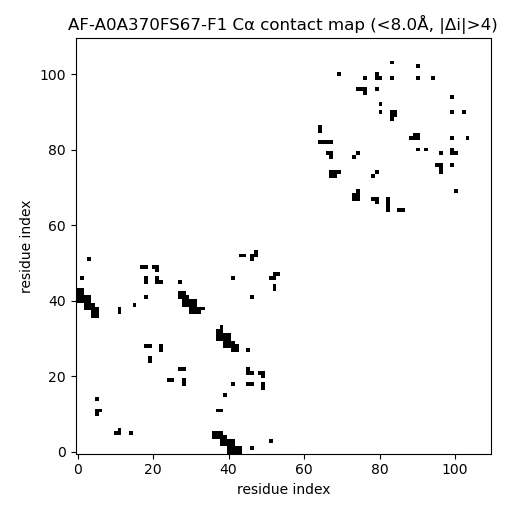ILE A N 1
ATOM 644 C CA . ILE A 1 89 ? 8.008 -9.823 -18.519 1.00 86.81 89 ILE A CA 1
ATOM 645 C C . ILE A 1 89 ? 9.401 -10.400 -18.261 1.00 86.81 89 ILE A C 1
ATOM 647 O O . ILE A 1 89 ? 10.069 -10.010 -17.304 1.00 86.81 89 ILE A O 1
ATOM 651 N N . GLU A 1 90 ? 9.852 -11.315 -19.118 1.00 86.94 90 GLU A N 1
ATOM 652 C CA . GLU A 1 90 ? 11.215 -11.847 -19.060 1.00 86.94 90 GLU A CA 1
ATOM 653 C C . GLU A 1 90 ? 12.225 -10.826 -19.598 1.00 86.94 90 GLU A C 1
ATOM 655 O O . GLU A 1 90 ? 12.031 -10.220 -20.654 1.00 86.94 90 GLU A O 1
ATOM 660 N N . PHE A 1 91 ? 13.331 -10.650 -18.879 1.00 85.31 91 PHE A N 1
ATOM 661 C CA . PHE A 1 91 ? 14.427 -9.763 -19.258 1.00 85.31 91 PHE A CA 1
ATOM 662 C C . PHE A 1 91 ? 15.783 -10.403 -18.922 1.00 85.31 91 PHE A C 1
ATOM 664 O O . PHE A 1 91 ? 15.867 -11.216 -18.000 1.00 85.31 91 PHE A O 1
ATOM 671 N N . PRO A 1 92 ? 16.863 -10.038 -19.636 1.00 84.06 92 PRO A N 1
ATOM 672 C CA . PRO A 1 92 ? 18.211 -10.486 -19.292 1.00 84.06 92 PRO A CA 1
ATOM 673 C C . PRO A 1 92 ? 18.670 -9.890 -17.951 1.00 84.06 92 PRO A C 1
ATOM 675 O O . PRO A 1 92 ? 18.497 -8.695 -17.718 1.00 84.06 92 PRO A O 1
ATOM 678 N N . GLU A 1 93 ? 19.306 -10.688 -17.089 1.00 78.00 93 GLU A N 1
ATOM 679 C CA . GLU A 1 93 ? 19.831 -10.217 -15.792 1.00 78.00 93 GLU A CA 1
ATOM 680 C C . GLU A 1 93 ? 20.952 -9.168 -15.933 1.00 78.00 93 GLU A C 1
ATOM 682 O O . GLU A 1 93 ? 21.049 -8.257 -15.113 1.00 78.00 93 GLU A O 1
ATOM 687 N N . ASP A 1 94 ? 21.713 -9.241 -17.028 1.00 81.12 94 ASP A N 1
ATOM 688 C CA . ASP A 1 94 ? 22.747 -8.279 -17.442 1.00 81.12 94 ASP A CA 1
ATOM 689 C C . ASP A 1 94 ? 22.207 -7.153 -18.350 1.00 81.12 94 ASP A C 1
ATOM 691 O O . ASP A 1 94 ? 22.975 -6.381 -18.927 1.00 81.12 94 ASP A O 1
ATOM 695 N N . ALA A 1 95 ? 20.887 -7.055 -18.545 1.00 81.50 95 ALA A N 1
ATOM 696 C CA . ALA A 1 95 ? 20.329 -5.986 -19.362 1.00 81.50 95 ALA A CA 1
ATOM 697 C C . ALA A 1 95 ? 20.457 -4.637 -18.656 1.00 81.50 95 ALA A C 1
ATOM 699 O O . ALA A 1 95 ? 19.889 -4.405 -17.587 1.00 81.50 95 ALA A O 1
ATOM 700 N N . GLU A 1 96 ? 21.134 -3.712 -19.328 1.00 85.25 96 GLU A N 1
ATOM 701 C CA . GLU A 1 96 ? 21.199 -2.325 -18.898 1.00 85.25 96 GLU A CA 1
ATOM 702 C C . GLU A 1 96 ? 19.801 -1.700 -18.870 1.00 85.25 96 GLU A C 1
ATOM 704 O O . GLU A 1 96 ? 18.909 -2.030 -19.659 1.00 85.25 96 GLU A O 1
ATOM 709 N N . ARG A 1 97 ? 19.637 -0.683 -18.024 1.00 85.44 97 ARG A N 1
ATOM 710 C CA . ARG A 1 97 ? 18.387 0.079 -17.882 1.00 85.44 97 ARG A CA 1
ATOM 711 C C . ARG A 1 97 ? 17.751 0.468 -19.219 1.00 85.44 97 ARG A C 1
ATOM 713 O O . ARG A 1 97 ? 16.536 0.400 -19.359 1.00 85.44 97 ARG A O 1
ATOM 720 N N . GLY A 1 98 ? 18.554 0.913 -20.187 1.00 84.94 98 GLY A N 1
ATOM 721 C CA . GLY A 1 98 ? 18.057 1.312 -21.507 1.00 84.94 98 GLY A CA 1
ATOM 722 C C . GLY A 1 98 ? 17.375 0.167 -22.260 1.00 84.94 98 GLY A C 1
ATOM 723 O O . GLY A 1 98 ? 16.332 0.382 -22.872 1.00 84.94 98 GLY A O 1
ATOM 724 N N . ALA A 1 99 ? 17.918 -1.048 -22.154 1.00 87.62 99 ALA A N 1
ATOM 725 C CA . ALA A 1 99 ? 17.329 -2.247 -22.737 1.00 87.62 99 ALA A CA 1
ATOM 726 C C . ALA A 1 99 ? 16.037 -2.652 -22.009 1.00 87.62 99 ALA A C 1
ATOM 728 O O . ALA A 1 99 ? 15.051 -2.962 -22.670 1.00 87.62 99 ALA A O 1
ATOM 729 N N . LEU A 1 100 ? 16.005 -2.563 -20.673 1.00 87.44 100 LEU A N 1
ATOM 730 C CA . LEU A 1 100 ? 14.801 -2.831 -19.869 1.00 87.44 100 LEU A CA 1
ATOM 731 C C . LEU A 1 100 ? 13.646 -1.872 -20.220 1.00 87.44 100 LEU A C 1
ATOM 733 O O . LEU A 1 100 ? 12.508 -2.304 -20.386 1.00 87.44 100 LEU A O 1
ATOM 737 N N . ILE A 1 101 ? 13.943 -0.577 -20.392 1.00 87.75 101 ILE A N 1
ATOM 738 C CA . ILE A 1 101 ? 12.955 0.433 -20.810 1.00 87.75 101 ILE A CA 1
ATOM 739 C C . ILE A 1 101 ? 12.435 0.135 -22.218 1.00 87.75 101 ILE A C 1
ATOM 741 O O . ILE A 1 101 ? 11.232 0.201 -22.445 1.00 87.75 101 ILE A O 1
ATOM 745 N N . ALA A 1 102 ? 13.322 -0.181 -23.166 1.00 88.88 102 ALA A N 1
ATOM 746 C CA . ALA A 1 102 ? 12.926 -0.487 -24.540 1.00 88.88 102 ALA A CA 1
ATOM 747 C C . ALA A 1 102 ? 12.038 -1.738 -24.616 1.00 88.88 102 ALA A C 1
ATOM 749 O O . ALA A 1 102 ? 11.083 -1.773 -25.387 1.00 88.88 102 ALA A O 1
ATOM 750 N N . LEU A 1 103 ? 12.328 -2.740 -23.785 1.00 88.38 103 LEU A N 1
ATOM 751 C CA . LEU A 1 103 ? 11.539 -3.961 -23.672 1.00 88.38 103 LEU A CA 1
ATOM 752 C C . LEU A 1 103 ? 10.133 -3.660 -23.125 1.00 88.38 103 LEU A C 1
ATOM 754 O O . LEU A 1 103 ? 9.144 -4.142 -23.672 1.00 88.38 103 LEU A O 1
ATOM 758 N N . TRP A 1 104 ? 10.031 -2.792 -22.113 1.00 87.75 104 TRP A N 1
ATOM 759 C CA . TRP A 1 104 ? 8.745 -2.296 -21.614 1.00 87.75 104 TRP A CA 1
ATOM 760 C C . TRP A 1 104 ? 7.952 -1.510 -22.668 1.00 87.75 104 TRP A C 1
ATOM 762 O O . TRP A 1 104 ? 6.756 -1.733 -22.830 1.00 87.75 104 TRP A O 1
ATOM 772 N N . ASP A 1 105 ? 8.605 -0.606 -23.401 1.00 88.50 105 ASP A N 1
ATOM 773 C CA . ASP A 1 105 ? 7.962 0.210 -24.440 1.00 88.50 105 ASP A CA 1
ATOM 774 C C . ASP A 1 105 ? 7.413 -0.677 -25.576 1.00 88.50 105 ASP A C 1
ATOM 776 O O . ASP A 1 105 ? 6.265 -0.518 -25.980 1.00 88.50 105 ASP A O 1
ATOM 780 N N . ALA A 1 106 ? 8.174 -1.700 -25.991 1.00 88.75 106 ALA A N 1
ATOM 781 C CA . ALA A 1 106 ? 7.736 -2.700 -26.966 1.00 88.75 106 ALA A CA 1
ATOM 782 C C . ALA A 1 106 ? 6.557 -3.556 -26.472 1.00 88.75 106 ALA A C 1
ATOM 784 O O . ALA A 1 106 ? 5.690 -3.914 -27.261 1.00 88.75 106 ALA A O 1
ATOM 785 N N . HIS A 1 107 ? 6.507 -3.876 -25.175 1.00 85.75 107 HIS A N 1
ATOM 786 C CA . HIS A 1 107 ? 5.377 -4.595 -24.585 1.00 85.75 107 HIS A CA 1
ATOM 787 C C . HIS A 1 107 ? 4.098 -3.747 -24.557 1.00 85.75 107 HIS A C 1
ATOM 789 O O . HIS A 1 107 ? 3.009 -4.284 -24.709 1.00 85.75 107 HIS A O 1
ATOM 795 N N . LYS A 1 108 ? 4.215 -2.426 -24.370 1.00 82.00 108 LYS A N 1
ATOM 796 C CA . LYS A 1 108 ? 3.064 -1.510 -24.355 1.00 82.00 108 LYS A CA 1
ATOM 797 C C . LYS A 1 108 ? 2.492 -1.197 -25.737 1.00 82.00 108 LYS A C 1
ATOM 799 O O . LYS A 1 108 ? 1.337 -0.785 -25.809 1.00 82.00 108 LYS A O 1
ATOM 804 N N . ASP A 1 109 ? 3.304 -1.313 -26.784 1.00 75.44 109 ASP A N 1
ATOM 805 C CA . ASP A 1 109 ? 2.902 -1.053 -28.174 1.00 75.44 109 ASP A CA 1
ATOM 806 C C . ASP A 1 109 ? 2.310 -2.298 -28.873 1.00 75.44 109 ASP A C 1
ATOM 808 O O . ASP A 1 109 ? 1.760 -2.185 -29.968 1.00 75.44 109 ASP A O 1
ATOM 812 N N . ALA A 1 110 ? 2.413 -3.478 -28.245 1.00 60.53 110 ALA A N 1
ATOM 813 C CA . ALA A 1 110 ? 1.917 -4.765 -28.745 1.00 60.53 110 ALA A CA 1
ATOM 814 C C . ALA A 1 110 ? 0.440 -5.022 -28.396 1.00 60.53 110 ALA A C 1
ATOM 816 O O . ALA A 1 110 ? -0.259 -5.613 -29.255 1.00 60.53 110 ALA A O 1
#

Foldseek 3Di:
DDKAWDPDPVRVVVLLVLLCVLDPDPVQWDWDDDDPTIITDHDLSSCVSSVNHPDDPPDDPPPLLDQFDLDDDRLAPVSLVVNCVSVVHDDDPPDDSVRSVVSVVVVVVD

Secondary structure (DSSP, 8-state):
--EE--SSHHHHHHHHHHHHHH-SSGGG-EEEEETTEEEEE--HHHHHHTT-SSSS---S---------SSSTT--HHHHHHHHHHTT----TT--HHHHHHHHHHHHH-

Radius of gyration: 20.85 Å; Cα contacts (8 Å, |Δi|>4): 115; chains: 1; bounding box: 46×24×53 Å

Solvent-accessible surface area (backbone atoms only — not comparable to full-atom values): 6715 Å² total; per-residue (Å²): 113,51,72,48,70,54,93,43,78,74,49,40,58,55,50,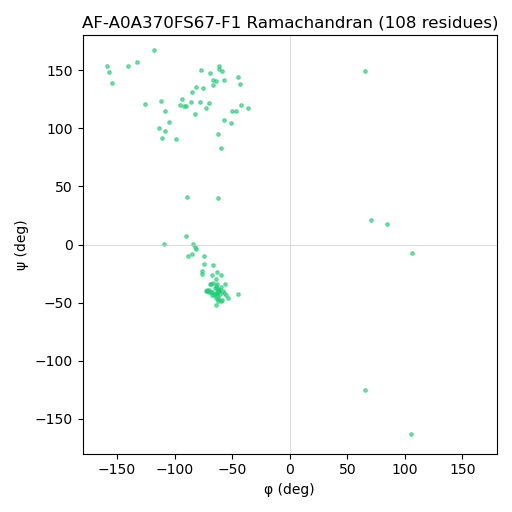52,51,40,41,54,70,41,31,96,44,70,86,54,58,38,77,44,71,60,85,97,43,66,25,38,38,26,46,52,71,32,29,43,65,47,70,67,37,94,74,65,84,75,67,72,79,82,66,67,75,66,84,57,49,96,69,67,96,68,39,45,45,70,48,48,51,53,42,35,54,74,70,72,47,90,74,65,93,86,50,51,50,70,56,50,51,52,53,51,52,55,61,75,75,106

Nearest PDB structures (foldseek):
  7z3o-assembly1_SK  TM=3.933E-01  e=3.094E+00  Thermochaetoides thermophila DSM 1495
  6dzs-assembly1_B  TM=4.194E-01  e=3.938E+00  Mycolicibacterium hassiacum DSM 44199
  2cad-assembly1_B-2  TM=4.518E-01  e=7.649E+00  Helicobacter pylori 26695

Mean predicted aligned error: 15.51 Å

Sequence (110 aa):
MPTIIPTSTEQSAEIARRLLDAADSADQVQTVTSGNTTAFSVPDDVAERAGFGDREPVAPPSTEPQEPPRSGKGSSEAAWQAFLAAQGIEFPEDAERGALIALWDAHKDA

pLDDT: mean 74.67, std 12.57, range [39.56, 88.88]